Protein 2FE5 (pdb70)

Organism: Homo sapiens (NCBI:txid9606)

Structure (mmCIF, N/CA/C/O backbone):
data_2FE5
#
_entry.id   2FE5
#
_cell.length_a   26.487
_cell.length_b   40.242
_cell.length_c   33.340
_cell.angle_alpha   90.00
_cell.angle_beta   92.80
_cell.angle_gamma   90.00
#
_symmetry.space_group_name_H-M   'P 1 21 1'
#
loop_
_entity.id
_entity.type
_entity.pdbx_description
1 polymer 'Presynaptic protein SAP102'
2 non-polymer 'SULFATE ION'
3 non-polymer GLYCEROL
4 water water
#
loop_
_atom_site.group_PDB
_atom_site.id
_atom_site.type_symbol
_atom_site.label_atom_id
_atom_site.label_alt_id
_atom_site.label_comp_id
_atom_site.label_asym_id
_atom_site.label_entity_id
_atom_site.label_seq_id
_atom_site.pdbx_PDB_ins_code
_atom_site.Cartn_x
_atom_site.Cartn_y
_atom_site.Cartn_z
_atom_site.occupancy
_atom_site.B_iso_or_equiv
_atom_site.auth_seq_id
_atom_site.auth_comp_id
_atom_site.auth_asym_id
_atom_site.auth_atom_id
_atom_site.pdbx_PDB_model_num
ATOM 1 N N . SER A 1 1 ? 10.125 -1.503 4.108 1.00 25.64 221 SER A N 1
ATOM 2 C CA . SER A 1 1 ? 8.983 -0.793 4.742 1.00 23.18 221 SER A CA 1
ATOM 3 C C . SER A 1 1 ? 9.341 0.655 5.019 1.00 21.62 221 SER A C 1
ATOM 4 O O . SER A 1 1 ? 10.507 1.024 5.113 1.00 22.06 221 SER A O 1
ATOM 7 N N . MET A 1 2 ? 8.308 1.461 5.186 1.00 20.13 222 MET A N 1
ATOM 8 C CA A MET A 1 2 ? 8.440 2.878 5.474 0.70 14.34 222 MET A CA 1
ATOM 9 C CA B MET A 1 2 ? 8.500 2.876 5.467 0.30 15.05 222 MET A CA 1
ATOM 10 C C . MET A 1 2 ? 8.722 3.064 6.964 1.00 10.74 222 MET A C 1
ATOM 11 O O . MET A 1 2 ? 8.126 2.365 7.780 1.00 13.64 222 MET A O 1
ATOM 20 N N . THR A 1 3 ? 9.607 4.002 7.313 1.00 9.04 223 THR A N 1
ATOM 21 C CA . THR A 1 3 ? 9.833 4.402 8.702 1.00 8.08 223 THR A CA 1
ATOM 22 C C . THR A 1 3 ? 8.904 5.580 8.982 1.00 6.77 223 THR A C 1
ATOM 23 O O . THR A 1 3 ? 9.164 6.698 8.549 1.00 8.67 223 THR A O 1
ATOM 27 N N . ILE A 1 4 ? 7.798 5.323 9.662 1.00 6.70 224 ILE A N 1
ATOM 28 C CA . ILE A 1 4 ? 6.756 6.315 9.830 1.00 7.17 224 ILE A CA 1
ATOM 29 C C . ILE A 1 4 ? 6.773 6.839 11.256 1.00 8.74 224 ILE A C 1
ATOM 30 O O . ILE A 1 4 ? 6.906 6.068 12.198 1.00 12.94 224 ILE A O 1
ATOM 35 N N . MET A 1 5 ? 6.667 8.160 11.401 1.00 6.68 225 MET A N 1
ATOM 36 C CA . MET A 1 5 ? 6.530 8.805 12.697 1.00 6.84 225 MET A CA 1
ATOM 37 C C . MET A 1 5 ? 5.304 9.711 12.680 1.00 5.09 225 MET A C 1
ATOM 38 O O . MET A 1 5 ? 5.000 10.334 11.663 1.00 6.38 225 MET A O 1
ATOM 45 N N . GLU A 1 6 ? 4.631 9.790 13.824 1.00 4.73 226 GLU A N 1
ATOM 46 C CA A GLU A 1 6 ? 3.523 10.710 14.044 0.70 4.86 226 GLU A CA 1
ATOM 47 C CA B GLU A 1 6 ? 3.542 10.750 14.013 0.30 5.15 226 GLU A CA 1
ATOM 48 C C . GLU A 1 6 ? 3.959 11.770 15.047 1.00 5.62 226 GLU A C 1
ATOM 49 O O . GLU A 1 6 ? 4.488 11.430 16.109 1.00 6.49 226 GLU A O 1
ATOM 60 N N . VAL A 1 7 ? 3.721 13.032 14.723 1.00 5.28 227 VAL A N 1
ATOM 61 C CA . VAL A 1 7 ? 4.141 14.162 15.549 1.00 7.51 227 VAL A CA 1
ATOM 62 C C . VAL A 1 7 ? 2.922 15.080 15.686 1.00 6.25 227 VAL A C 1
ATOM 63 O O . VAL A 1 7 ? 2.381 15.534 14.671 1.00 10.83 227 VAL A O 1
ATOM 67 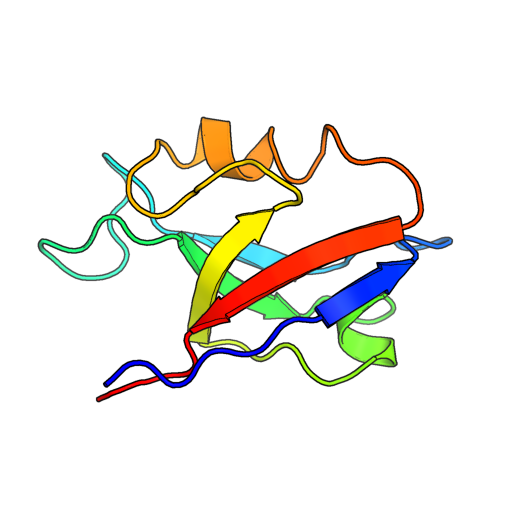N N . ASN A 1 8 ? 2.491 15.359 16.921 1.00 6.23 228 ASN A N 1
ATOM 68 C CA . ASN A 1 8 ? 1.390 16.288 17.191 1.00 6.52 228 ASN A CA 1
ATOM 69 C C . ASN A 1 8 ? 1.994 17.575 17.724 1.00 6.56 228 ASN A C 1
ATOM 70 O O . ASN A 1 8 ? 2.600 17.575 18.792 1.00 10.27 228 ASN A O 1
ATOM 75 N N . LEU A 1 9 ? 1.833 18.659 16.977 1.00 5.71 229 LEU A N 1
ATOM 76 C CA . LEU A 1 9 ? 2.416 19.953 17.331 1.00 5.78 229 LEU A CA 1
ATOM 77 C C . LEU A 1 9 ? 1.357 20.978 17.664 1.00 5.82 229 LEU A C 1
ATOM 78 O O . LEU A 1 9 ? 0.282 21.001 17.079 1.00 6.37 229 LEU A O 1
ATOM 83 N N . LEU A 1 10 ? 1.700 21.832 18.616 1.00 5.54 230 LEU A N 1
ATOM 84 C CA . LEU A 1 10 ? 0.930 23.013 18.963 1.00 6.35 230 LEU A CA 1
ATOM 85 C C . LEU A 1 10 ? 1.531 24.172 18.180 1.00 6.67 230 LEU A C 1
ATOM 86 O O . LEU A 1 10 ? 2.730 24.438 18.283 1.00 7.20 230 LEU A O 1
ATOM 91 N N . LYS A 1 11 ? 0.732 24.870 17.388 1.00 6.96 231 LYS A N 1
ATOM 92 C CA . LYS A 1 11 ? 1.301 25.914 16.519 1.00 8.29 231 LYS A CA 1
ATOM 93 C C . LYS A 1 11 ? 2.095 26.991 17.282 1.00 8.22 231 LYS A C 1
ATOM 94 O O . LYS A 1 11 ? 3.233 27.326 16.937 1.00 10.58 231 LYS A O 1
ATOM 100 N N . GLY A 1 12 ? 1.474 27.535 18.300 1.00 7.72 232 GLY A N 1
ATOM 101 C CA . GLY A 1 12 ? 2.093 28.498 19.159 1.00 7.16 232 GLY A CA 1
ATOM 102 C C . GLY A 1 12 ? 2.380 29.836 18.500 1.00 5.99 232 GLY A C 1
ATOM 103 O O . GLY A 1 12 ? 1.981 30.113 17.374 1.00 7.07 232 GLY A O 1
ATOM 104 N N . PRO A 1 13 ? 3.099 30.702 19.215 1.00 6.85 233 PRO A N 1
ATOM 105 C CA . PRO A 1 13 ? 3.344 32.074 18.770 1.00 6.59 233 PRO A CA 1
ATOM 106 C C . PRO A 1 13 ? 4.069 32.222 17.453 1.00 7.11 233 PRO A C 1
ATOM 107 O O . PRO A 1 13 ? 3.910 33.244 16.798 1.00 11.03 233 PRO A O 1
ATOM 111 N N . LYS A 1 14 ? 4.898 31.250 17.083 1.00 5.66 234 LYS A N 1
ATOM 112 C CA . LYS A 1 14 ? 5.665 31.334 15.843 1.00 6.56 234 LYS A CA 1
ATOM 113 C C . LYS A 1 14 ? 5.195 30.327 14.796 1.00 6.52 234 LYS A C 1
ATOM 114 O O . LYS A 1 14 ? 5.794 30.225 13.737 1.00 10.17 234 LYS A O 1
ATOM 120 N N . GLY A 1 15 ? 4.093 29.631 15.050 1.00 5.66 235 GLY A N 1
ATOM 121 C CA . GLY A 1 15 ? 3.558 28.678 14.095 1.00 6.22 235 GLY A CA 1
ATOM 122 C C . GLY A 1 15 ? 4.327 27.374 14.044 1.00 5.50 235 GLY A C 1
ATOM 123 O O . GLY A 1 15 ? 5.311 27.169 14.751 1.00 7.28 235 GLY A O 1
ATOM 124 N N . LEU A 1 16 ? 3.891 26.496 13.151 1.00 5.20 236 LEU A N 1
ATOM 125 C CA . LEU A 1 16 ? 4.537 25.197 12.969 1.00 5.61 236 LEU A CA 1
ATOM 126 C C . LEU A 1 16 ? 6.006 25.330 12.586 1.00 5.81 236 LEU A C 1
ATOM 127 O O . LEU A 1 16 ? 6.825 24.531 13.011 1.00 7.37 236 LEU A O 1
ATOM 132 N N . GLY A 1 17 ? 6.325 26.295 11.738 1.00 5.65 237 GLY A N 1
ATOM 133 C CA . GLY A 1 17 ? 7.727 26.621 11.460 1.00 7.46 237 GLY A CA 1
ATOM 134 C C . GLY A 1 17 ? 8.487 25.562 10.676 1.00 5.68 237 GLY A C 1
ATOM 135 O O . GLY A 1 17 ? 9.580 25.150 11.061 1.00 6.26 237 GLY A O 1
ATOM 136 N N . PHE A 1 18 ? 7.932 25.133 9.551 1.00 6.14 238 PHE A N 1
ATOM 137 C CA . PHE A 1 18 ? 8.723 24.357 8.588 1.00 5.77 238 PHE A CA 1
ATOM 138 C C . PHE A 1 18 ? 8.247 24.627 7.180 1.00 6.60 238 PHE A C 1
ATOM 139 O O . PHE A 1 18 ? 7.083 24.955 6.955 1.00 8.29 238 PHE A O 1
ATOM 147 N N . SER A 1 19 ? 9.164 24.503 6.237 1.00 5.92 239 SER A N 1
ATOM 148 C CA . SER A 1 19 ? 8.884 24.690 4.835 1.00 6.37 239 SER A CA 1
ATOM 149 C C . SER A 1 19 ? 8.785 23.353 4.137 1.00 5.27 239 SER A C 1
ATOM 150 O O . SER A 1 19 ? 9.477 22.407 4.522 1.00 5.43 239 SER A O 1
ATOM 153 N N . ILE A 1 20 ? 7.979 23.316 3.078 1.00 5.06 240 ILE A N 1
ATOM 154 C CA . ILE A 1 20 ? 7.796 22.119 2.284 1.00 5.07 240 ILE A CA 1
ATOM 155 C C . ILE A 1 20 ? 8.020 22.407 0.812 1.00 5.39 240 ILE A C 1
ATOM 156 O O . ILE A 1 20 ? 7.685 23.491 0.318 1.00 6.62 240 ILE A O 1
ATOM 161 N N . ALA A 1 21 ? 8.539 21.409 0.114 1.00 4.82 241 ALA A N 1
ATOM 162 C CA . ALA A 1 21 ? 8.645 21.396 -1.332 1.00 5.56 241 ALA A CA 1
ATOM 163 C C . ALA A 1 21 ? 7.990 20.110 -1.844 1.00 4.63 241 ALA A C 1
ATOM 164 O O . ALA A 1 21 ? 7.358 19.379 -1.084 1.00 6.02 241 ALA A O 1
ATOM 166 N N . GLY A 1 22 ? 8.165 19.821 -3.126 1.00 4.85 242 GLY A N 1
ATOM 167 C CA . GLY A 1 22 ? 7.520 18.667 -3.728 1.00 4.97 242 GLY A CA 1
ATOM 168 C C . GLY A 1 22 ? 6.082 18.923 -4.136 1.00 4.60 242 GLY A C 1
ATOM 169 O O . GLY A 1 22 ? 5.587 20.040 -4.110 1.00 5.47 242 GLY A O 1
ATOM 170 N N . GLY A 1 23 ? 5.421 17.853 -4.545 1.00 5.61 243 GLY A N 1
ATOM 171 C CA . GLY A 1 23 ? 4.047 17.883 -5.039 1.00 5.24 243 GLY A CA 1
ATOM 172 C C . GLY A 1 23 ? 3.947 17.656 -6.534 1.00 5.41 243 GLY A C 1
ATOM 173 O O . GLY A 1 23 ? 4.914 17.819 -7.291 1.00 6.08 243 GLY A O 1
ATOM 174 N N . ILE A 1 24 ? 2.741 17.314 -6.964 1.00 5.47 244 ILE A N 1
ATOM 175 C CA . ILE A 1 24 ? 2.408 17.201 -8.379 1.00 5.69 244 ILE A CA 1
ATOM 176 C C . ILE A 1 24 ? 2.775 18.499 -9.075 1.00 6.53 244 ILE A C 1
ATOM 177 O O . ILE A 1 24 ? 2.424 19.555 -8.599 1.00 8.35 244 ILE A O 1
ATOM 182 N N . GLY A 1 25 ? 3.503 18.408 -10.183 1.00 6.75 245 GLY A N 1
ATOM 183 C CA . GLY A 1 25 ? 3.951 19.584 -10.922 1.00 7.92 245 GLY A CA 1
ATOM 184 C C . GLY A 1 25 ? 5.101 20.348 -10.275 1.00 6.74 245 GLY A C 1
ATOM 185 O O . GLY A 1 25 ? 5.462 21.421 -10.746 1.00 8.12 245 GLY A O 1
ATOM 186 N N . ASN A 1 26 ? 5.687 19.795 -9.209 1.00 5.94 246 ASN A N 1
ATOM 187 C CA . ASN A 1 26 ? 6.724 20.483 -8.438 1.00 5.96 246 ASN A CA 1
ATOM 188 C C . ASN A 1 26 ? 7.667 19.452 -7.823 1.00 5.63 246 ASN A C 1
ATOM 189 O O . ASN A 1 26 ? 8.009 19.551 -6.649 1.00 6.07 246 ASN A O 1
ATOM 194 N N . GLN A 1 27 ? 8.070 18.462 -8.609 1.00 5.62 247 GLN A N 1
ATOM 195 C CA . GLN A 1 27 ? 8.723 17.276 -8.047 1.00 6.11 247 GLN A CA 1
ATOM 196 C C . 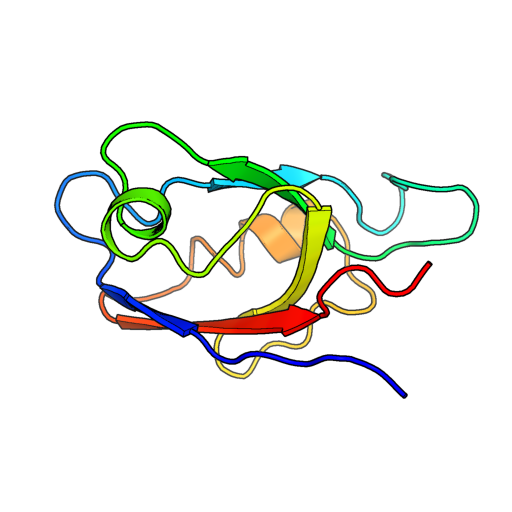GLN A 1 27 ? 10.071 17.573 -7.405 1.00 5.46 24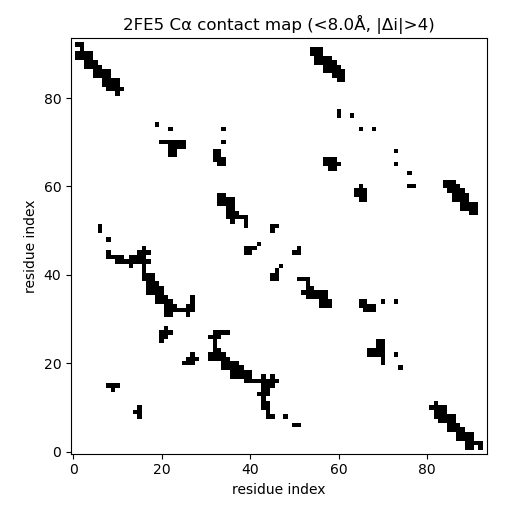7 GLN A C 1
ATOM 197 O O . GLN A 1 27 ? 10.926 18.241 -7.989 1.00 6.96 247 GLN A O 1
ATOM 203 N N . HIS A 1 28 ? 10.270 17.019 -6.222 1.00 5.87 248 HIS A N 1
ATOM 204 C CA . HIS A 1 28 ? 11.533 17.097 -5.507 1.00 6.86 248 HIS A CA 1
ATOM 205 C C . HIS A 1 28 ? 12.584 16.149 -6.098 1.00 6.22 248 HIS A C 1
ATOM 206 O O . HIS A 1 28 ? 13.778 16.458 -6.080 1.00 8.85 248 HIS A O 1
ATOM 213 N N . ILE A 1 29 ? 12.136 14.981 -6.563 1.00 6.77 249 ILE A N 1
ATOM 214 C CA . ILE A 1 29 ? 12.977 13.962 -7.201 1.00 7.78 249 ILE A CA 1
ATOM 215 C C . ILE A 1 29 ? 12.194 13.488 -8.422 1.00 7.57 249 ILE A C 1
ATOM 216 O O . ILE A 1 29 ? 10.978 13.364 -8.341 1.00 6.94 249 ILE A O 1
ATOM 221 N N . PRO A 1 30 ? 12.856 13.246 -9.576 1.00 7.78 250 PRO A N 1
ATOM 222 C CA . PRO A 1 30 ? 12.069 12.882 -10.768 1.00 7.69 250 PRO A CA 1
ATOM 223 C C . PRO A 1 30 ? 11.231 11.624 -10.606 1.00 7.04 250 PRO A C 1
ATOM 224 O O . PRO A 1 30 ? 11.735 10.556 -10.269 1.00 8.07 250 PRO A O 1
ATOM 228 N N . GLY A 1 31 ? 9.934 11.768 -10.862 1.00 7.45 251 GLY A N 1
ATOM 229 C CA . GLY A 1 31 ? 8.964 10.701 -10.689 1.00 8.89 251 GLY A CA 1
ATOM 230 C C . GLY A 1 31 ? 8.283 10.671 -9.342 1.00 8.10 251 GLY A C 1
ATOM 231 O O . GLY A 1 31 ? 7.345 9.902 -9.157 1.00 11.03 251 GLY A O 1
ATOM 232 N N . ASP A 1 32 ? 8.742 11.507 -8.411 1.00 6.91 252 ASP A N 1
ATOM 233 C CA . ASP A 1 32 ? 8.263 11.485 -7.029 1.00 6.56 252 ASP A CA 1
ATOM 234 C C . ASP A 1 32 ? 7.478 12.764 -6.755 1.00 5.74 252 ASP A C 1
ATOM 235 O O . ASP A 1 32 ? 8.045 13.853 -6.773 1.00 6.32 252 ASP A O 1
ATOM 240 N N . ASN A 1 33 ? 6.177 12.627 -6.520 1.00 5.80 253 ASN A N 1
ATOM 241 C CA . ASN A 1 33 ? 5.321 13.757 -6.173 1.00 5.06 253 ASN A CA 1
ATOM 242 C C . ASN A 1 33 ? 5.194 14.018 -4.682 1.00 5.50 253 ASN A C 1
ATOM 243 O O . ASN A 1 33 ? 4.427 14.893 -4.291 1.00 5.72 253 ASN A O 1
ATOM 248 N N . SER A 1 34 ? 5.938 13.287 -3.854 1.00 5.04 254 SER A N 1
ATOM 249 C CA . SER A 1 34 ? 5.832 13.444 -2.413 1.00 5.29 254 SER A CA 1
ATOM 250 C C . SER A 1 34 ? 6.162 14.863 -1.963 1.00 4.96 254 SER A C 1
ATOM 251 O O . SER A 1 34 ? 6.983 15.568 -2.568 1.00 5.13 254 SER A O 1
ATOM 254 N N . ILE A 1 35 ? 5.564 15.244 -0.839 1.00 4.50 255 ILE A N 1
ATOM 255 C CA . ILE A 1 35 ? 5.864 16.494 -0.153 1.00 4.29 255 ILE A CA 1
ATOM 256 C C . ILE A 1 35 ? 7.053 16.239 0.773 1.00 4.37 255 ILE A C 1
ATOM 257 O O . ILE A 1 35 ? 7.028 15.291 1.571 1.00 4.78 255 ILE A O 1
ATOM 262 N N . TYR A 1 36 ? 8.073 17.097 0.697 1.00 4.37 256 TYR A N 1
ATOM 263 C CA . TYR A 1 36 ? 9.282 16.979 1.524 1.00 4.82 256 TYR A CA 1
ATOM 264 C C . TYR A 1 36 ? 9.459 18.210 2.389 1.00 4.47 256 TYR A C 1
ATOM 265 O O . TYR A 1 36 ? 9.286 19.328 1.924 1.00 5.13 256 TYR A O 1
ATOM 274 N N . ILE A 1 37 ? 9.863 17.999 3.632 1.00 4.69 257 ILE A N 1
ATOM 275 C CA . ILE A 1 37 ? 10.259 19.095 4.503 1.00 5.10 257 ILE A CA 1
ATOM 276 C C . ILE A 1 37 ? 11.670 19.560 4.131 1.00 4.78 257 ILE A C 1
ATOM 277 O O . ILE A 1 37 ? 12.628 18.771 4.140 1.00 6.12 257 ILE A O 1
ATOM 282 N N . THR A 1 38 ? 11.798 20.837 3.806 1.00 5.68 258 THR A N 1
ATOM 283 C CA . THR A 1 38 ? 13.062 21.390 3.327 1.00 6.10 258 THR A CA 1
ATOM 284 C C . THR A 1 38 ? 13.740 22.362 4.290 1.00 5.63 258 THR A C 1
ATOM 285 O O . THR A 1 38 ? 14.923 22.647 4.116 1.00 6.86 258 THR A O 1
ATOM 289 N N . LYS A 1 39 ? 13.018 22.889 5.281 1.00 5.62 259 LYS A N 1
ATOM 290 C CA . LYS A 1 39 ? 13.576 23.827 6.260 1.00 5.99 259 LYS A CA 1
ATOM 291 C C . LYS A 1 39 ? 12.841 23.673 7.574 1.00 6.93 259 LYS A C 1
ATOM 292 O O . LYS A 1 39 ? 11.621 23.481 7.561 1.00 7.55 259 LYS A O 1
ATOM 303 N N . ILE A 1 40 ? 13.573 23.791 8.683 1.00 6.78 260 ILE A N 1
ATOM 304 C CA . ILE A 1 40 ? 12.997 23.897 10.021 1.00 7.57 260 ILE A CA 1
ATOM 305 C C . ILE A 1 40 ? 13.290 25.322 10.469 1.00 7.97 260 ILE A C 1
ATOM 306 O O . ILE A 1 40 ? 14.455 25.696 10.629 1.00 10.78 260 ILE A O 1
ATOM 311 N N . ILE A 1 41 ? 12.246 26.122 10.638 1.00 7.32 261 ILE A N 1
ATOM 312 C CA . ILE A 1 41 ? 12.375 27.553 10.890 1.00 7.38 261 ILE A CA 1
ATOM 313 C C . ILE A 1 41 ? 12.743 27.800 12.359 1.00 6.37 261 ILE A C 1
ATOM 314 O O . ILE A 1 41 ? 12.142 27.238 13.278 1.00 6.83 261 ILE A O 1
ATOM 321 N N . GLU A 1 42 ? 13.735 28.649 12.589 1.00 7.04 262 GLU A N 1
ATOM 322 C CA . GLU A 1 42 ? 14.151 28.912 13.950 1.00 6.09 262 GLU A CA 1
ATOM 323 C C . GLU A 1 42 ? 13.007 29.546 14.726 1.00 5.78 262 GLU A C 1
ATOM 324 O O . GLU A 1 42 ? 12.391 30.501 14.252 1.00 7.45 262 GLU A O 1
ATOM 330 N N . GLY A 1 43 ? 12.756 29.027 15.923 1.00 5.95 263 GLY A N 1
ATOM 331 C CA . GLY A 1 43 ? 11.731 29.559 16.822 1.00 6.75 263 GLY A CA 1
ATOM 332 C C . GLY A 1 43 ? 10.360 28.940 16.691 1.00 5.53 263 GLY A C 1
ATOM 333 O O . GLY A 1 43 ? 9.503 29.215 17.521 1.00 6.37 263 GLY A O 1
ATOM 334 N N . GLY A 1 44 ? 10.140 28.129 15.666 1.00 4.89 264 GLY A N 1
ATOM 335 C CA . GLY A 1 44 ? 8.834 27.526 15.438 1.00 5.64 264 GLY A CA 1
ATOM 336 C C . GLY A 1 44 ? 8.614 26.272 16.259 1.00 4.53 264 GLY A C 1
ATOM 337 O O . GLY A 1 44 ? 9.507 25.764 16.935 1.00 5.17 264 GLY A O 1
ATOM 338 N N . ALA A 1 45 ? 7.401 25.748 16.171 1.00 4.83 265 ALA A N 1
ATOM 339 C CA . ALA A 1 45 ? 7.013 24.572 16.948 1.00 5.30 265 ALA A CA 1
ATOM 340 C C . ALA A 1 45 ? 7.820 23.340 16.545 1.00 4.50 265 ALA A C 1
ATOM 341 O O . ALA A 1 45 ? 8.163 22.523 17.392 1.00 5.38 265 ALA A O 1
ATOM 343 N N . ALA A 1 46 ? 8.096 23.191 15.258 1.00 4.71 266 ALA A N 1
ATOM 344 C CA . ALA A 1 46 ? 8.813 22.010 14.795 1.00 5.24 266 ALA A CA 1
ATOM 345 C C . ALA A 1 46 ? 10.203 21.957 15.415 1.00 5.29 266 ALA A C 1
ATOM 346 O O . ALA A 1 46 ? 10.661 20.896 15.839 1.00 5.19 266 ALA A O 1
ATOM 348 N N . GLN A 1 47 ? 10.896 23.095 15.449 1.00 5.22 267 GLN A N 1
ATOM 349 C CA . GLN A 1 47 ? 12.229 23.155 16.047 1.00 6.45 267 GLN A CA 1
ATOM 350 C C . GLN A 1 47 ? 12.157 22.806 17.532 1.00 6.52 267 GLN A C 1
ATOM 351 O O . GLN A 1 47 ? 12.956 22.026 18.036 1.00 7.64 267 GLN A O 1
ATOM 357 N N . LYS A 1 48 ? 11.238 23.446 18.250 1.00 6.42 268 LYS A N 1
ATOM 358 C CA . LYS A 1 48 ? 11.137 23.242 19.686 1.00 7.74 268 LYS A CA 1
ATOM 359 C C . LYS A 1 48 ? 10.922 21.764 20.007 1.00 6.48 268 LYS A C 1
ATOM 360 O O . LYS A 1 48 ? 11.575 21.195 20.884 1.00 8.60 268 LYS A O 1
ATOM 366 N N . ASP A 1 49 ? 10.036 21.128 19.259 1.00 5.94 269 ASP A N 1
ATOM 367 C CA . ASP A 1 49 ? 9.720 19.728 19.484 1.00 5.25 269 ASP A CA 1
ATOM 368 C C . ASP A 1 49 ? 10.874 18.806 19.082 1.00 6.14 269 ASP A C 1
ATOM 369 O O . ASP A 1 49 ? 11.116 17.800 19.744 1.00 7.13 269 ASP A O 1
ATOM 374 N N . GLY A 1 50 ? 11.535 19.138 17.976 1.00 5.53 270 GLY A N 1
ATOM 375 C CA . GLY A 1 50 ? 12.755 18.460 17.554 1.00 6.54 270 GLY A CA 1
ATOM 376 C C . GLY A 1 50 ? 12.617 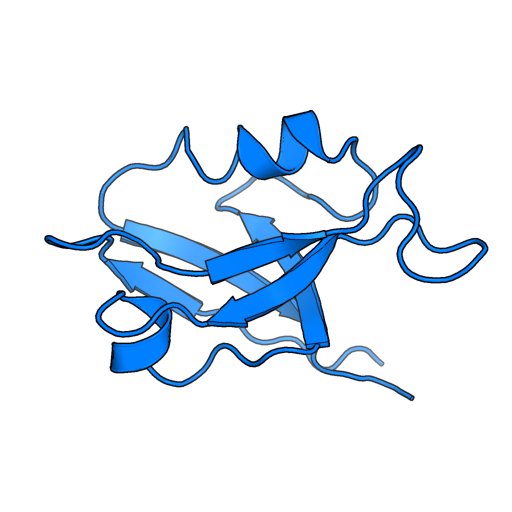17.183 16.738 1.00 5.82 270 GLY A C 1
ATOM 377 O O . GLY A 1 50 ? 13.612 16.688 16.215 1.00 8.37 270 GLY A O 1
ATOM 378 N N . ARG A 1 51 ? 11.423 16.619 16.618 1.00 5.22 271 ARG A N 1
ATOM 379 C CA . ARG A 1 51 ? 11.268 15.321 15.950 1.00 5.93 271 ARG A CA 1
ATOM 380 C C . ARG A 1 51 ? 11.279 15.410 14.426 1.00 5.41 271 ARG A C 1
ATOM 381 O O . ARG A 1 51 ? 11.818 14.520 13.761 1.00 6.58 271 ARG A O 1
ATOM 389 N N . LEU A 1 52 ? 10.679 16.453 13.869 1.00 5.25 272 LEU A N 1
ATOM 390 C CA . LEU A 1 52 ? 10.695 16.639 12.424 1.00 5.33 272 LEU A CA 1
ATOM 391 C C . LEU A 1 52 ? 12.080 17.051 11.976 1.00 5.44 272 LEU A C 1
ATOM 392 O O . LEU A 1 52 ? 12.769 17.805 12.659 1.00 7.97 272 LEU A O 1
ATOM 397 N N . GLN A 1 53 ? 12.471 16.555 10.813 1.00 5.98 273 GLN A N 1
ATOM 398 C CA . GLN A 1 53 ? 13.806 16.783 10.262 1.00 7.63 273 GLN A CA 1
ATOM 399 C C . GLN A 1 53 ? 13.714 17.127 8.778 1.00 5.95 273 GLN A C 1
ATOM 400 O O . GLN A 1 53 ? 12.870 16.601 8.056 1.00 5.94 273 GLN A O 1
ATOM 406 N N . ILE A 1 54 ? 14.627 17.970 8.306 1.00 5.79 274 ILE A N 1
ATOM 407 C CA . ILE A 1 54 ? 14.791 18.183 6.871 1.00 5.27 274 ILE A CA 1
ATOM 408 C C . ILE A 1 54 ? 14.972 16.823 6.206 1.00 5.05 274 ILE A C 1
ATOM 409 O O . ILE A 1 54 ? 15.747 15.979 6.681 1.00 5.61 274 ILE A O 1
ATOM 414 N N . GLY A 1 55 ? 14.227 16.613 5.125 1.00 4.95 275 GLY A N 1
ATOM 415 C CA . GLY A 1 55 ? 14.267 15.364 4.374 1.00 5.48 275 GLY A CA 1
ATOM 416 C C . GLY A 1 55 ? 13.079 14.460 4.645 1.00 4.72 275 GLY A C 1
ATOM 417 O O . GLY A 1 55 ? 12.856 13.500 3.902 1.00 5.06 275 GLY A O 1
ATOM 418 N N . ASP A 1 56 ? 12.311 14.738 5.697 1.00 5.10 276 ASP A N 1
ATOM 419 C CA . ASP A 1 56 ? 11.105 13.959 5.962 1.00 5.29 276 ASP A CA 1
ATOM 420 C C . ASP A 1 56 ? 10.094 14.160 4.847 1.00 4.38 276 ASP A C 1
ATOM 421 O O . ASP A 1 56 ? 9.978 15.243 4.274 1.00 5.39 276 ASP A O 1
ATOM 426 N N . ARG A 1 57 ? 9.348 13.104 4.545 1.00 4.46 277 ARG A N 1
ATOM 427 C CA . ARG A 1 57 ? 8.226 13.184 3.614 1.00 5.36 277 ARG A CA 1
ATOM 428 C C . ARG A 1 57 ? 6.949 13.327 4.417 1.00 5.12 277 ARG A C 1
ATOM 429 O O . ARG A 1 57 ? 6.681 12.529 5.311 1.00 6.09 277 ARG A O 1
ATOM 444 N N . LEU A 1 58 ? 6.166 14.343 4.097 1.00 4.68 278 LEU A N 1
ATOM 445 C CA . LEU A 1 58 ? 4.927 14.606 4.816 1.00 5.26 278 LEU A CA 1
ATOM 446 C C . LEU A 1 58 ? 3.813 13.773 4.180 1.00 4.60 278 LEU A C 1
ATOM 447 O O . LEU A 1 58 ? 3.364 14.061 3.063 1.00 5.29 278 LEU A O 1
ATOM 452 N N . LEU A 1 59 ? 3.401 12.723 4.877 1.00 4.26 279 LEU A N 1
ATOM 453 C CA . LEU A 1 59 ? 2.385 11.801 4.391 1.00 4.04 279 LEU A CA 1
ATOM 454 C C . LEU A 1 59 ? 0.947 12.267 4.611 1.00 4.36 279 LEU A C 1
ATOM 455 O O . LEU A 1 59 ? 0.072 11.958 3.810 1.00 5.12 279 LEU A O 1
ATOM 460 N N . ALA A 1 60 ? 0.704 12.954 5.732 1.00 4.23 280 ALA A N 1
ATOM 461 C CA . ALA A 1 60 ? -0.650 13.396 6.082 1.00 4.93 280 ALA A CA 1
ATOM 462 C C . ALA A 1 60 ? -0.588 14.535 7.066 1.00 4.14 280 ALA A C 1
ATOM 463 O O . ALA A 1 60 ? 0.346 14.633 7.873 1.00 4.63 280 ALA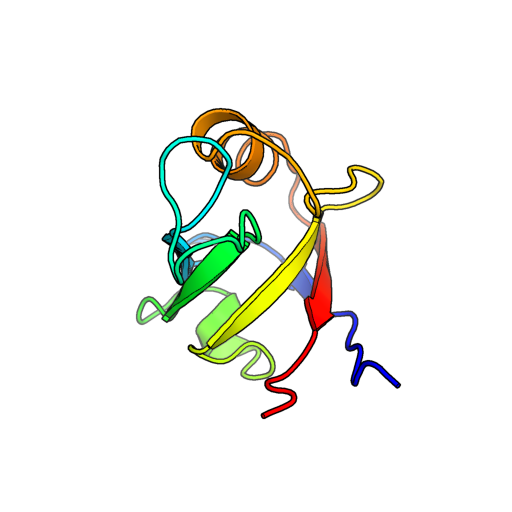 A O 1
ATOM 465 N N . VAL A 1 61 ? -1.615 15.372 7.000 1.00 4.19 281 VAL A N 1
ATOM 466 C CA . VAL A 1 61 ? -1.915 16.392 7.998 1.00 4.08 281 VAL A CA 1
ATOM 467 C C . VAL A 1 61 ? -3.317 16.069 8.497 1.00 4.14 281 VAL A C 1
ATOM 468 O O . VAL A 1 61 ? -4.259 16.006 7.691 1.00 4.33 281 VAL A O 1
ATOM 472 N N . ASN A 1 62 ? -3.470 15.831 9.792 1.00 4.51 282 ASN A N 1
ATOM 473 C CA . ASN A 1 62 ? -4.759 15.391 10.334 1.00 5.87 282 ASN A CA 1
ATOM 474 C C . ASN A 1 62 ? -5.281 14.216 9.501 1.00 5.35 282 ASN A C 1
ATOM 475 O O . ASN A 1 62 ? -4.536 13.243 9.332 1.00 6.50 282 ASN A O 1
ATOM 480 N N . ASN A 1 63 ? -6.504 14.287 8.973 1.00 6.10 283 ASN A N 1
ATOM 481 C CA . ASN A 1 63 ? -7.071 13.207 8.157 1.00 7.17 283 ASN A CA 1
ATOM 482 C C . ASN A 1 63 ? -6.885 13.406 6.658 1.00 7.38 283 ASN A C 1
ATOM 483 O O . ASN A 1 63 ? -7.578 12.755 5.865 1.00 10.12 283 ASN A O 1
ATOM 488 N N . THR A 1 64 ? -5.988 14.304 6.261 1.00 6.05 284 THR A N 1
ATOM 489 C CA . THR A 1 64 ? -5.766 14.607 4.853 1.00 6.21 284 THR A CA 1
ATOM 490 C C . THR A 1 64 ? -4.479 13.946 4.360 1.00 5.59 284 THR A C 1
ATOM 491 O O . THR A 1 64 ? -3.383 14.264 4.831 1.00 5.86 284 THR A O 1
ATOM 495 N N . ASN A 1 65 ? -4.621 13.025 3.417 1.00 5.18 285 ASN A N 1
ATOM 496 C CA . ASN A 1 65 ? -3.479 12.301 2.850 1.00 6.04 285 ASN A CA 1
ATOM 497 C C . ASN A 1 65 ? -2.803 13.169 1.791 1.00 5.06 285 ASN A C 1
ATOM 498 O O . ASN A 1 65 ? -3.455 13.639 0.851 1.00 7.56 285 ASN A O 1
ATOM 503 N N . LEU A 1 66 ? -1.503 13.373 1.948 1.00 4.67 286 LEU A N 1
ATOM 504 C CA . LEU A 1 66 ? -0.720 14.240 1.063 1.00 5.10 286 LEU A CA 1
ATOM 505 C C . LEU A 1 66 ? 0.276 13.449 0.216 1.00 5.59 286 LEU A C 1
ATOM 506 O O . LEU A 1 66 ? 1.233 14.020 -0.307 1.00 6.05 286 LEU A O 1
ATOM 511 N N . GLN A 1 67 ? 0.049 12.150 0.033 1.00 5.79 287 GLN A N 1
ATOM 512 C CA . GLN A 1 67 ? 0.983 11.334 -0.751 1.00 6.81 287 GLN A CA 1
ATOM 513 C C . GLN A 1 67 ? 0.972 11.673 -2.240 1.00 8.53 287 GLN A C 1
ATOM 514 O O . GLN A 1 67 ? 1.957 11.382 -2.914 1.00 14.64 287 GLN A O 1
ATOM 520 N N . ASP A 1 68 ? -0.098 12.269 -2.754 1.00 7.64 288 ASP A N 1
ATOM 521 C CA . ASP A 1 68 ? -0.173 12.607 -4.177 1.00 8.66 288 ASP A CA 1
ATOM 522 C C . ASP A 1 68 ? -1.090 13.809 -4.404 1.00 7.91 288 ASP A C 1
ATOM 523 O O . ASP A 1 68 ? -2.237 13.658 -4.831 1.00 9.05 288 ASP A O 1
ATOM 528 N N . VAL A 1 69 ? -0.561 14.995 -4.102 1.00 6.46 289 VAL A N 1
ATOM 529 C CA . VAL A 1 69 ? -1.320 16.231 -4.208 1.00 6.27 289 VAL A CA 1
ATOM 530 C C . VAL A 1 69 ? -0.432 17.313 -4.808 1.00 5.78 289 VAL A C 1
ATOM 531 O O . VAL A 1 69 ? 0.801 17.201 -4.844 1.00 6.78 289 VAL A O 1
ATOM 535 N N . ARG A 1 70 ? -1.077 18.386 -5.244 1.00 6.06 290 ARG A N 1
ATOM 536 C CA . ARG A 1 70 ? -0.381 19.615 -5.619 1.00 6.32 290 ARG A CA 1
ATOM 537 C C . ARG A 1 70 ? 0.281 20.253 -4.414 1.00 5.66 290 ARG A C 1
ATOM 538 O O . ARG A 1 70 ? -0.235 20.172 -3.304 1.00 5.64 290 ARG A O 1
ATOM 546 N N . HIS A 1 71 ? 1.404 20.939 -4.640 1.00 5.35 291 HIS A N 1
ATOM 547 C CA . HIS A 1 71 ? 2.054 21.684 -3.562 1.00 5.07 291 HIS A CA 1
ATOM 548 C C . HIS A 1 71 ? 1.090 22.685 -2.907 1.00 5.18 291 HIS A C 1
ATOM 549 O O . HIS A 1 71 ? 1.087 22.850 -1.684 1.00 5.44 291 HIS A O 1
ATOM 556 N N . GLU A 1 72 ? 0.266 23.349 -3.721 1.00 5.26 292 GLU A N 1
ATOM 557 C CA . GLU A 1 72 ? -0.669 24.337 -3.191 1.00 6.49 292 GLU A CA 1
ATOM 558 C C . GLU A 1 72 ? -1.660 23.701 -2.215 1.00 5.74 292 GLU A C 1
ATOM 559 O O . GLU A 1 72 ? -2.071 24.331 -1.234 1.00 6.01 292 GLU A O 1
ATOM 565 N N . GLU A 1 73 ? -2.065 22.470 -2.511 1.00 5.57 293 GLU A N 1
ATOM 566 C CA . GLU A 1 73 ? -2.983 21.721 -1.665 1.00 5.69 293 GLU A CA 1
ATOM 567 C C . GLU A 1 73 ? -2.322 21.296 -0.360 1.00 4.86 293 GLU A C 1
ATOM 568 O O . GLU A 1 73 ? -2.952 21.292 0.708 1.00 5.98 293 GLU A O 1
ATOM 574 N N . ALA A 1 74 ? -1.043 20.918 -0.418 1.00 4.67 294 ALA A N 1
ATOM 575 C CA . ALA A 1 74 ? -0.307 20.574 0.792 1.00 4.90 294 ALA A CA 1
ATOM 576 C C . ALA A 1 74 ? -0.146 21.799 1.695 1.00 4.82 294 ALA A C 1
ATOM 577 O O . ALA A 1 74 ? -0.335 21.726 2.906 1.00 4.55 294 ALA A O 1
ATOM 579 N N . VAL A 1 75 ? 0.237 22.940 1.111 1.00 4.66 295 VAL A N 1
ATOM 580 C CA . VAL A 1 75 ? 0.342 24.177 1.877 1.00 5.65 295 VAL A CA 1
ATOM 581 C C . VAL A 1 75 ? -0.999 24.511 2.519 1.00 6.34 295 VAL A C 1
ATOM 582 O O . VAL A 1 75 ? -1.066 24.812 3.707 1.00 6.36 295 VAL A O 1
ATOM 586 N N . ALA A 1 76 ? -2.075 24.419 1.743 1.00 5.85 296 ALA A N 1
ATOM 587 C CA . ALA A 1 76 ? -3.416 24.726 2.265 1.00 7.13 296 ALA A CA 1
ATOM 588 C C . ALA A 1 76 ? -3.760 23.817 3.449 1.00 6.45 296 ALA A C 1
ATOM 589 O O . ALA A 1 76 ? -4.309 24.276 4.445 1.00 7.15 296 ALA A O 1
ATOM 591 N N . SER A 1 77 ? -3.433 22.538 3.344 1.00 6.11 297 SER A N 1
ATOM 592 C CA A SER A 1 77 ? -3.738 21.598 4.404 0.75 5.93 297 SER A CA 1
ATOM 593 C CA B SER A 1 77 ? -3.731 21.579 4.415 0.25 5.91 297 SER A CA 1
ATOM 594 C C . SER A 1 77 ? -3.040 21.983 5.711 1.00 5.92 297 SER A C 1
ATOM 595 O O . SER A 1 77 ? -3.610 21.877 6.792 1.00 8.07 297 SER A O 1
ATOM 600 N N . LEU A 1 78 ? -1.805 22.458 5.612 1.00 5.73 298 LEU A N 1
ATOM 601 C CA . LEU A 1 78 ? -1.071 22.910 6.798 1.00 6.59 298 LEU A CA 1
ATOM 602 C C . LEU A 1 78 ? -1.677 24.176 7.394 1.00 7.63 298 LEU A C 1
ATOM 603 O O . LEU A 1 78 ? -1.700 24.346 8.607 1.00 9.64 298 LEU A O 1
ATOM 608 N N . LYS A 1 79 ? -2.150 25.070 6.536 1.00 8.35 299 LYS A N 1
ATOM 609 C CA . LYS A 1 79 ? -2.761 26.316 6.995 1.00 10.07 299 LYS A CA 1
ATOM 610 C C . LYS A 1 79 ? -4.217 26.118 7.502 1.00 9.99 299 LYS A C 1
ATOM 611 O O . LYS A 1 79 ? -4.656 26.871 8.384 1.00 16.40 299 LYS A O 1
ATOM 617 N N A ASN A 1 80 ? -4.929 25.101 7.008 0.50 9.03 300 ASN A N 1
ATOM 618 N N B ASN A 1 80 ? -4.938 25.140 6.943 0.50 13.20 300 ASN A N 1
ATOM 619 C CA A ASN A 1 80 ? -6.328 24.831 7.411 0.50 10.13 300 ASN A CA 1
ATOM 620 C CA B ASN A 1 80 ? -6.345 24.858 7.297 0.50 11.69 300 ASN A CA 1
ATOM 621 C C A ASN A 1 80 ? -6.419 24.134 8.774 0.50 12.83 300 ASN A C 1
ATOM 622 C C B ASN A 1 80 ? -6.425 23.986 8.560 0.50 10.07 300 ASN A C 1
ATOM 623 O O A ASN A 1 80 ? -7.488 23.644 9.148 0.50 20.36 300 ASN A O 1
ATOM 624 O O B ASN A 1 80 ? -6.993 22.890 8.554 0.50 12.41 300 ASN A O 1
ATOM 633 N N A THR A 1 81 ? -5.312 24.087 9.516 0.50 12.00 301 THR A N 1
ATOM 634 N N B THR A 1 81 ? -5.867 24.488 9.655 0.50 9.15 301 THR A N 1
ATOM 635 C CA A THR A 1 81 ? -5.274 23.391 10.800 0.50 12.67 301 THR A CA 1
ATOM 636 C CA B THR A 1 81 ? -5.733 23.703 10.877 0.50 9.69 301 THR A CA 1
ATOM 637 C C A THR A 1 81 ? -5.396 24.338 11.997 0.50 14.61 301 THR A C 1
ATOM 638 C C B THR A 1 81 ? -6.019 24.576 12.080 0.50 8.86 301 THR A C 1
ATOM 639 O O A THR A 1 81 ? -4.961 25.495 11.937 0.50 15.24 301 THR A O 1
ATOM 640 O O B THR A 1 81 ? -6.069 25.790 11.963 0.50 13.63 301 THR A O 1
ATOM 647 N N A SER A 1 82 ? -5.974 23.804 13.077 0.50 13.83 302 SER A N 1
ATOM 648 N N B SER A 1 82 ? -6.181 23.960 13.245 0.50 9.57 302 SER A N 1
ATOM 649 C CA A SER A 1 82 ? -6.220 24.522 14.340 0.50 12.93 302 SER A CA 1
ATOM 650 C CA B SER A 1 82 ? -6.182 24.720 14.486 0.50 14.15 302 SER A CA 1
ATOM 651 C C A SER A 1 82 ? -4.936 24.589 15.174 0.50 11.18 302 SER A C 1
ATOM 652 C C B SER A 1 82 ? -5.177 24.133 15.455 0.50 16.18 302 SER A C 1
ATOM 653 O O A SER A 1 82 ? -3.853 24.548 14.601 0.50 11.46 302 SER A O 1
ATOM 654 O O B SER A 1 82 ? -4.561 23.103 15.197 0.50 24.49 302 SER A O 1
ATOM 659 N N A ASP A 1 83 ? -5.037 24.658 16.507 0.50 12.52 303 ASP A N 1
ATOM 660 N N B ASP A 1 83 ? -5.060 24.791 16.594 0.50 15.64 303 ASP A N 1
ATOM 661 C CA A ASP A 1 83 ? -3.825 24.793 17.328 0.50 11.94 303 ASP A CA 1
ATOM 662 C CA B ASP A 1 83 ? -3.827 24.804 17.350 0.50 12.97 303 ASP A CA 1
ATOM 663 C C . ASP A 1 83 ? -3.017 23.504 17.460 1.00 11.55 303 ASP A C 1
ATOM 664 O O . ASP A 1 83 ? -1.820 23.551 17.338 1.00 12.95 303 ASP A O 1
ATOM 669 N N . MET A 1 84 ? -3.657 22.356 17.692 1.00 12.20 304 MET A N 1
ATOM 670 C CA . MET A 1 84 ? -2.927 21.066 17.685 1.00 10.17 304 MET A CA 1
ATOM 671 C C . MET A 1 84 ? -3.061 20.444 16.312 1.00 10.74 304 MET A C 1
ATOM 672 O O . MET A 1 84 ? -4.166 20.347 15.778 1.00 10.85 304 MET A O 1
ATOM 677 N N . VAL A 1 85 ? -1.943 19.992 15.765 1.00 6.29 305 VAL A N 1
ATOM 678 C CA . VAL A 1 85 ? -1.876 19.510 14.409 1.00 5.42 305 VAL A CA 1
ATOM 679 C C . VAL A 1 85 ? -1.160 18.164 14.370 1.00 4.74 305 VAL A C 1
ATOM 680 O O . VAL A 1 85 ? -0.037 18.038 14.836 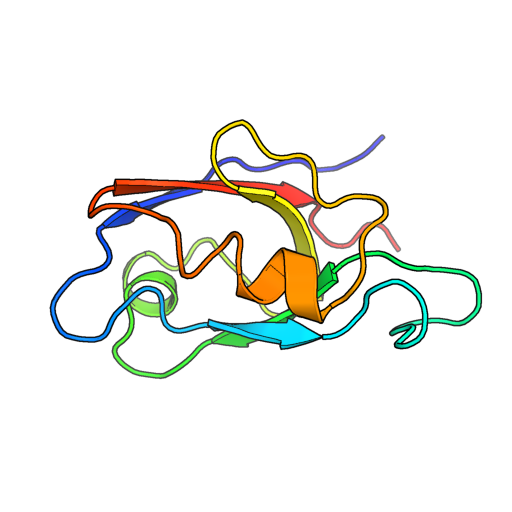1.00 5.86 305 VAL A O 1
ATOM 684 N N . TYR A 1 86 ? -1.832 17.164 13.811 1.00 4.68 306 TYR A N 1
ATOM 685 C CA . TYR A 1 86 ? -1.253 15.839 13.609 1.00 4.07 306 TYR A CA 1
ATOM 686 C C . TYR A 1 86 ? -0.503 15.818 12.285 1.00 4.10 306 TYR A C 1
ATOM 687 O O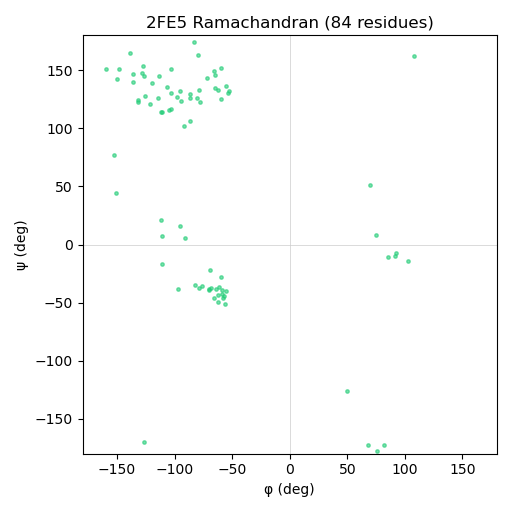 . TYR A 1 86 ? -1.077 16.139 11.231 1.00 4.89 306 TYR A O 1
ATOM 696 N N . LEU A 1 87 ? 0.765 15.416 12.342 1.00 3.82 307 LEU A N 1
ATOM 697 C CA . LEU A 1 87 ? 1.609 15.323 11.166 1.00 4.42 307 LEU A CA 1
ATOM 698 C C . LEU A 1 87 ? 2.172 13.910 11.122 1.00 4.70 307 LEU A C 1
ATOM 699 O O . LEU A 1 87 ? 2.743 13.430 12.091 1.00 6.50 307 LEU A O 1
ATOM 704 N N . LYS A 1 88 ? 2.013 13.237 10.000 1.00 3.98 308 LYS A N 1
ATOM 705 C CA . LYS A 1 88 ? 2.548 11.896 9.817 1.00 4.43 308 LYS A CA 1
ATOM 706 C C . LYS A 1 88 ? 3.608 11.999 8.735 1.00 4.22 308 LYS A C 1
ATOM 707 O O . LYS A 1 88 ? 3.324 12.504 7.648 1.00 4.68 308 LYS A O 1
ATOM 713 N N . VAL A 1 89 ? 4.815 11.526 9.044 1.00 4.26 309 VAL A N 1
ATOM 714 C CA . VAL A 1 89 ? 5.949 11.629 8.135 1.00 4.66 309 VAL A CA 1
ATOM 715 C C . VAL A 1 89 ? 6.594 10.274 7.921 1.00 4.51 309 VAL A C 1
ATOM 716 O O . VAL A 1 89 ? 6.522 9.388 8.779 1.00 5.55 309 VAL A O 1
ATOM 720 N N . ALA A 1 90 ? 7.226 10.129 6.763 1.00 4.95 310 ALA A N 1
ATOM 721 C CA . ALA A 1 90 ? 8.164 9.046 6.486 1.00 5.73 310 ALA A CA 1
ATOM 722 C C . ALA A 1 90 ? 9.566 9.595 6.569 1.00 5.69 310 ALA A C 1
ATOM 723 O O . ALA A 1 90 ? 9.890 10.609 5.953 1.00 7.15 310 ALA A O 1
ATOM 725 N N . LYS A 1 91 ? 10.410 8.906 7.323 1.00 7.08 311 LYS A N 1
ATOM 726 C CA . LYS A 1 91 ? 11.806 9.283 7.450 1.00 7.07 311 LYS A CA 1
ATOM 727 C C . LYS A 1 91 ? 12.524 8.784 6.207 1.00 9.04 311 LYS A C 1
ATOM 728 O O . LYS A 1 91 ? 11.963 8.003 5.431 1.00 10.67 311 LYS A O 1
ATOM 734 N N . PRO A 1 92 ? 13.722 9.313 5.941 1.00 10.51 312 PRO A N 1
ATOM 735 C CA . PRO A 1 92 ? 14.415 8.914 4.713 1.00 11.10 312 PRO A CA 1
ATOM 736 C C . PRO A 1 92 ? 14.588 7.414 4.628 1.00 14.99 312 PRO A C 1
ATOM 737 O O . PRO A 1 92 ? 14.890 6.762 5.622 1.00 15.89 312 PRO A O 1
ATOM 741 N N . GLY A 1 93 ? 14.334 6.876 3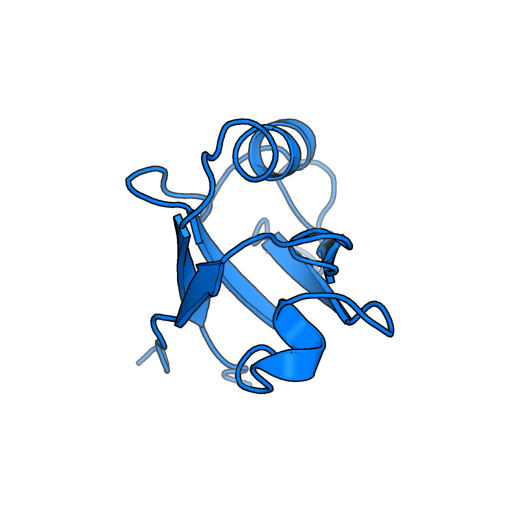.443 1.00 21.87 313 GLY A N 1
ATOM 742 C CA . GLY A 1 93 ? 14.409 5.449 3.230 1.00 22.50 313 GLY A CA 1
ATOM 743 C C . GLY A 1 93 ? 15.740 5.067 2.634 1.00 29.42 313 GLY A C 1
ATOM 744 O O . GLY A 1 93 ? 16.320 4.051 3.013 1.00 39.73 313 GLY A O 1
ATOM 745 N N . SER A 1 94 ? 16.243 5.905 1.728 1.00 25.65 314 SER A N 1
ATOM 746 C CA . SER A 1 94 ? 17.345 5.534 0.846 1.00 22.39 314 SER A CA 1
ATOM 747 C C . SER A 1 94 ? 18.654 6.255 1.161 1.00 25.13 314 SER A C 1
ATOM 748 O O . SER A 1 94 ? 18.874 6.713 2.283 1.00 27.49 314 SER A O 1
#

CATH classification: 2.30.42.10

InterPro domains:
  IPR001452 SH3 domain [PF00018] (507-563)
  IPR001452 SH3 domain [PS50002] (501-571)
  IPR001452 SH3 domain [SM00326] (504-570)
  IPR001478 PDZ domain [PF00595] (132-214)
  IPR001478 PDZ domain [PF00595] (227-309)
  IPR001478 PDZ domain [PF00595] (387-463)
  IPR001478 PDZ domain [PS50106] (131-218)
  IPR001478 PDZ domain [PS50106] (226-313)
  IPR001478 PDZ domain [PS50106] (386-467)
  IPR001478 PDZ domain [SM00228] (139-218)
  IPR001478 PDZ domain [SM00228] (234-313)
  IPR001478 PDZ domain [SM00228] (394-467)
  IPR008144 Guanylate kinase-like domain [PS50052] (627-802)
  IPR008145 Guanylate kinase/L-type calcium channel beta subunit [PF00625] (627-803)
  IPR008145 Guanylate kinase/L-type calcium channel beta subunit [SM00072] (626-805)
  IPR016313 Disks large 1-like [PIRSF001741] (2-817)
  IPR019583 Disks large homolog 1-4, PDZ-associated domain [PF10600] (311-385)
  IPR019590 Disks large homologue 1, N-terminal PEST domain [SM01277] (49-130)
  IPR020590 Guanylate kinase, conserved site [PS00856] (659-676)
  IPR027417 P-loop containing nucleoside triphosphate hydrolase [G3DSA:3.40.50.300] (625-806)

Sequence (94 aa):
SMMTIMEEVNLLKGPKGLGFSIAGGIGNQHIPGDNSIYITKIIEGGAAQKDGRLQIGDRLLAVNNTNLQDVRHEEAVASSLKNNTTSSDDMVYLKVAKPGS

Secondary structure (DSSP, 8-state):
---EEEEEEE--TT-S-EEEEE-BTS-SBTTB--EEEEEE-TTSHHHHH----TT-EEEEETTEE-TT-BHHHHHHHHHT--SEEEEEEEPP--

Solvent-accessible surface area: 5489 Å² total; per-residue (Å²): 169,88,82,88,65,101,0,80,5,98,47,39,143,157,24,17,14,25,39,20,28,0,0,67,81,68,86,86,85,130,70,36,41,24,0,18,1,53,112,39,66,141,49,1,14,1,72,190,53,49,97,8,101,111,25,0,47,2,12,7,1,64,161,66,92,1,92,94,23,114,48,101,95,0,49,43,12,11,151,128,18,88,90,103,0,56,0,66,0,0,21,86,72,172

Radius of gyration: 12.24 Å; Cα contacts (8 Å, |Δi|>4): 227; chains: 1; bounding box: 24×33×31 Å

B-factor: mean 11.01, std 7.32, range [3.35, 46.95]

GO terms:
  GO:0019900 kinase binding (F, IDA)
  GO:0019902 phosphatase binding (F, IDA)
  GO:0005515 protein binding (F, IPI)
  GO:0005829 cytosol (C, TAS)
  GO:0005886 plasma membrane (C, TAS)
  GO:0005576 extracellular region (C, HDA)

Nearest PDB structures (foldseek):
  2fe5-assembly1_A  TM=1.011E+00  e=5.012E-17  Homo sapiens
  7pc3-assembly1_A  TM=9.675E-01  e=8.723E-14  Homo sapiens
  3rl8-assembly1_D  TM=9.796E-01  e=1.975E-13  Homo sapiens
  3zrt-assembly2_D  TM=9.750E-01  e=3.224E-13  Homo sapiens
  4g69-assembly1_A  TM=9.637E-01  e=5.263E-13  Homo sapiens

Foldseek 3Di:
DFDKDKDKWFQPDPGQAWDWFFADVTHPDVPARFIFTADRHPPTGCVVVVPDDGGKTWQDKPPGGRRHHGPVVVVVSRVVDHGIIMTMTTHDDD